Protein AF-A0A315TVF8-F1 (afdb_monomer_lite)

Sequence (113 aa):
MAGDDVTHGKPHPEAYFTAAASLGIRPRDCLAIEDTDTGAASAVVAGMTVLVIPHLAPVPDGPSRSTRETVTGPRRSSPPPARAAPLAAPDAAATASPIPAPTTPGPCPAPLP

Secondary structure (DSSP, 8-state):
--GGGSSS-TTSSHHHHHHHHHHT--GGG-EEEESSHHHHHHHHHTT-EEEE--SSSPPPP-TTEEE-S-S--PPPSSPPPP---------TT---PPPPPPPPPPPPPPPP-

Structure (mmCIF, N/CA/C/O backbone):
data_AF-A0A315TVF8-F1
#
_entry.id   AF-A0A315TVF8-F1
#
loop_
_atom_site.group_PDB
_atom_site.id
_atom_site.type_symbol
_atom_site.label_atom_id
_atom_site.label_alt_id
_atom_site.label_comp_id
_atom_site.label_asym_id
_atom_site.label_entity_id
_atom_site.label_seq_id
_atom_site.pdbx_PDB_ins_code
_atom_site.Cartn_x
_atom_site.Cartn_y
_atom_site.Cartn_z
_atom_site.occupancy
_atom_site.B_iso_or_equiv
_atom_site.auth_seq_id
_atom_site.auth_comp_id
_atom_site.auth_asym_id
_atom_site.auth_atom_id
_atom_site.pdbx_PDB_model_num
ATOM 1 N N . MET A 1 1 ? -0.731 9.229 1.796 1.00 65.81 1 MET A N 1
ATOM 2 C CA . MET A 1 1 ? 0.362 9.242 2.781 1.00 65.81 1 MET A CA 1
ATOM 3 C C . MET A 1 1 ? 1.653 9.102 2.007 1.00 65.81 1 MET A C 1
ATOM 5 O O . MET A 1 1 ? 1.776 8.150 1.241 1.00 65.81 1 MET A O 1
ATOM 9 N N . ALA A 1 2 ? 2.527 10.095 2.098 1.00 69.88 2 ALA A N 1
ATOM 10 C CA . ALA A 1 2 ? 3.871 10.062 1.539 1.00 69.88 2 ALA A CA 1
ATOM 11 C C . ALA A 1 2 ? 4.829 9.318 2.485 1.00 69.88 2 ALA A C 1
ATOM 13 O O . ALA A 1 2 ? 4.464 8.992 3.613 1.00 69.88 2 ALA A O 1
ATOM 14 N N . GLY A 1 3 ? 6.054 9.043 2.024 1.00 69.69 3 GLY A N 1
ATOM 15 C CA . GLY A 1 3 ? 7.079 8.383 2.843 1.00 69.69 3 GLY A CA 1
ATOM 16 C C . GLY A 1 3 ? 7.439 9.163 4.111 1.00 69.69 3 GLY A C 1
ATOM 17 O O . GLY A 1 3 ? 7.699 8.546 5.135 1.00 69.69 3 GLY A O 1
ATOM 18 N N . ASP A 1 4 ? 7.365 10.493 4.061 1.00 77.81 4 ASP A N 1
ATOM 19 C CA . ASP A 1 4 ? 7.678 11.370 5.197 1.00 77.81 4 ASP A CA 1
ATOM 20 C C . ASP A 1 4 ? 6.528 11.465 6.219 1.00 77.81 4 ASP A C 1
ATOM 22 O O . ASP A 1 4 ? 6.728 11.935 7.336 1.00 77.81 4 ASP A O 1
ATOM 26 N N . ASP A 1 5 ? 5.328 10.993 5.856 1.00 80.56 5 ASP A N 1
ATOM 27 C CA . ASP A 1 5 ? 4.152 10.972 6.739 1.00 80.56 5 ASP A CA 1
ATOM 28 C C . ASP A 1 5 ? 4.125 9.731 7.652 1.00 80.56 5 ASP A C 1
ATOM 30 O O . ASP A 1 5 ? 3.172 9.541 8.412 1.00 80.56 5 ASP A O 1
ATOM 34 N N . VAL A 1 6 ? 5.116 8.839 7.537 1.00 85.00 6 VAL A N 1
ATOM 35 C CA . VAL A 1 6 ? 5.161 7.557 8.249 1.00 85.00 6 VAL A CA 1
ATOM 36 C C . VAL A 1 6 ? 6.515 7.306 8.892 1.00 85.00 6 VAL A C 1
ATOM 38 O O . VAL A 1 6 ? 7.557 7.718 8.393 1.00 85.00 6 VAL A O 1
ATOM 41 N N . THR A 1 7 ? 6.499 6.580 10.004 1.00 90.31 7 THR A N 1
ATOM 42 C CA . THR A 1 7 ? 7.709 6.224 10.755 1.00 90.31 7 THR A CA 1
ATOM 43 C C . THR A 1 7 ? 8.505 5.136 10.035 1.00 90.31 7 THR A C 1
ATOM 45 O O . THR A 1 7 ? 9.735 5.152 10.040 1.00 90.31 7 THR A O 1
ATOM 48 N N . HIS A 1 8 ? 7.813 4.191 9.394 1.00 89.50 8 HIS A N 1
ATOM 49 C CA . HIS A 1 8 ? 8.426 3.068 8.693 1.00 89.50 8 HIS A CA 1
ATOM 50 C C . HIS A 1 8 ? 8.059 3.079 7.206 1.00 89.50 8 HIS A C 1
ATOM 52 O O . HIS A 1 8 ? 6.898 2.908 6.822 1.00 89.50 8 HIS A O 1
ATOM 58 N N . GLY A 1 9 ? 9.077 3.220 6.357 1.00 90.31 9 GLY A N 1
ATOM 59 C CA . GLY A 1 9 ? 8.933 3.120 4.907 1.00 90.31 9 GLY A CA 1
ATOM 60 C C . GLY A 1 9 ? 8.637 1.698 4.413 1.00 90.31 9 GLY A C 1
ATOM 61 O O . GLY A 1 9 ? 8.766 0.707 5.138 1.00 90.31 9 GLY A O 1
ATOM 62 N N . LYS A 1 10 ? 8.273 1.587 3.129 1.00 90.06 10 LYS A N 1
ATOM 63 C CA . LYS A 1 10 ? 8.118 0.301 2.423 1.00 90.06 10 LYS A CA 1
ATOM 64 C C . LYS A 1 10 ? 9.386 -0.560 2.617 1.00 90.06 10 LYS A C 1
ATOM 66 O O . LYS A 1 10 ? 10.486 -0.023 2.499 1.00 90.06 10 LYS A O 1
ATOM 71 N N . PR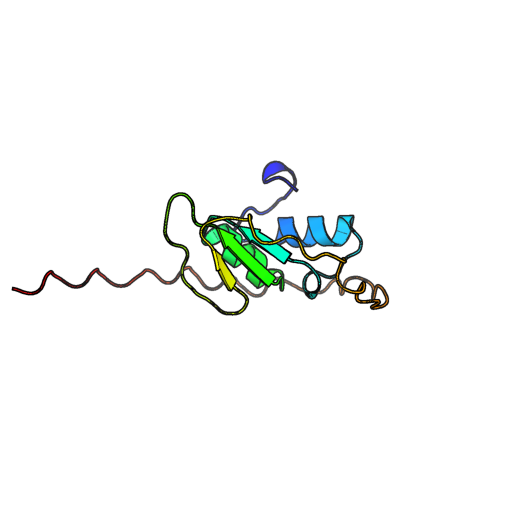O A 1 11 ? 9.271 -1.875 2.885 1.00 92.00 11 PRO A N 1
ATOM 72 C CA . PRO A 1 11 ? 8.080 -2.714 2.736 1.00 92.00 11 PRO A CA 1
ATOM 73 C C . PRO A 1 11 ? 7.132 -2.739 3.950 1.00 92.00 11 PRO A C 1
ATOM 75 O O . PRO A 1 11 ? 6.183 -3.518 3.953 1.00 92.00 11 PRO A O 1
ATOM 78 N N . HIS A 1 12 ? 7.338 -1.910 4.978 1.00 94.50 12 HIS A N 1
ATOM 79 C CA . HIS A 1 12 ? 6.410 -1.849 6.108 1.00 94.50 12 HIS A CA 1
ATOM 80 C C . HIS A 1 12 ? 5.021 -1.323 5.665 1.00 94.50 12 HIS A C 1
ATOM 82 O O . HIS A 1 12 ? 4.965 -0.416 4.830 1.00 94.50 12 HIS A O 1
ATOM 88 N N . PRO A 1 13 ? 3.892 -1.864 6.174 1.00 95.12 13 PRO A N 1
ATOM 89 C CA . PRO A 1 13 ? 2.531 -1.520 5.723 1.00 95.12 13 PRO A CA 1
ATOM 90 C C . PRO A 1 13 ? 1.965 -0.200 6.282 1.00 95.12 13 PRO A C 1
ATOM 92 O O . PRO A 1 13 ? 0.822 0.144 5.984 1.00 95.12 13 PRO A O 1
ATOM 95 N N . GLU A 1 14 ? 2.721 0.541 7.099 1.00 93.00 14 GLU A N 1
ATOM 96 C CA . GLU A 1 14 ? 2.221 1.712 7.849 1.00 93.00 14 GLU A CA 1
ATOM 97 C C . GLU A 1 14 ? 1.508 2.734 6.960 1.00 93.00 14 GLU A C 1
ATOM 99 O O . GLU A 1 14 ? 0.390 3.134 7.276 1.00 93.00 14 GLU A O 1
ATOM 104 N N . ALA A 1 15 ? 2.080 3.084 5.804 1.00 92.56 15 ALA A N 1
ATOM 105 C CA . ALA A 1 15 ? 1.471 4.047 4.883 1.00 92.56 15 ALA A CA 1
ATOM 106 C C . ALA A 1 15 ? 0.062 3.640 4.426 1.00 92.56 15 ALA A C 1
ATOM 108 O O . ALA A 1 15 ? -0.817 4.496 4.289 1.00 92.56 15 ALA A O 1
ATOM 109 N N . TYR A 1 16 ? -0.178 2.342 4.245 1.00 93.62 16 TYR A N 1
ATOM 110 C CA . TYR A 1 16 ? -1.474 1.808 3.838 1.00 93.62 16 TYR A CA 1
ATOM 111 C C . TYR A 1 16 ? -2.478 1.776 4.980 1.00 93.62 16 TYR A C 1
ATOM 113 O O . TYR A 1 16 ? -3.643 2.115 4.768 1.00 93.62 16 TYR A O 1
ATOM 121 N N . PHE A 1 17 ? -2.044 1.417 6.189 1.00 92.31 17 PHE A N 1
ATOM 122 C CA . PHE A 1 17 ? -2.909 1.473 7.366 1.00 92.31 17 PHE A CA 1
ATOM 123 C C . PHE A 1 17 ? -3.326 2.905 7.680 1.00 92.31 17 PHE A C 1
ATOM 125 O O . PHE A 1 17 ? -4.516 3.163 7.854 1.00 92.31 17 PHE A O 1
ATOM 132 N N . THR A 1 18 ? -2.382 3.846 7.659 1.00 90.62 18 THR A N 1
ATOM 133 C CA . THR A 1 18 ? -2.654 5.266 7.895 1.00 90.62 18 THR A CA 1
ATOM 134 C C . THR A 1 18 ? -3.593 5.829 6.826 1.00 90.62 18 THR A C 1
ATOM 136 O O . THR A 1 18 ? -4.564 6.512 7.155 1.00 90.62 18 THR A O 1
ATOM 139 N N . ALA A 1 19 ? -3.386 5.484 5.549 1.00 91.25 19 ALA A N 1
ATOM 140 C CA . ALA A 1 19 ? -4.292 5.878 4.470 1.00 91.25 19 ALA A CA 1
ATOM 141 C C . ALA A 1 19 ? -5.711 5.311 4.663 1.00 91.25 19 ALA A C 1
ATOM 143 O O . ALA A 1 19 ? -6.684 6.062 4.620 1.00 91.25 19 ALA A O 1
ATOM 144 N N . ALA A 1 20 ? -5.837 4.007 4.919 1.00 90.31 20 ALA A N 1
ATOM 145 C CA . ALA A 1 20 ? -7.125 3.341 5.109 1.00 90.31 20 ALA A CA 1
ATOM 146 C C . ALA A 1 20 ? -7.888 3.898 6.326 1.00 90.31 20 ALA A C 1
ATOM 148 O O . ALA A 1 20 ? -9.077 4.209 6.224 1.00 90.31 20 ALA A O 1
ATOM 149 N N . ALA A 1 21 ? -7.186 4.119 7.442 1.00 90.38 21 ALA A N 1
ATOM 150 C CA . ALA A 1 21 ? -7.738 4.729 8.648 1.00 90.38 21 ALA A CA 1
ATOM 151 C C . ALA A 1 21 ? -8.232 6.162 8.395 1.00 90.38 21 ALA A C 1
ATOM 153 O O . ALA A 1 21 ? -9.339 6.498 8.809 1.00 90.38 21 ALA A O 1
ATOM 154 N N . SER A 1 22 ? -7.470 6.978 7.654 1.00 89.19 22 SER A N 1
ATOM 155 C CA . SER A 1 22 ? -7.864 8.357 7.314 1.00 89.19 22 SER A CA 1
ATOM 156 C C . SER A 1 22 ? -9.145 8.443 6.477 1.00 89.19 22 SER A C 1
ATOM 158 O O . SER A 1 22 ? -9.863 9.438 6.545 1.00 89.19 22 SER A O 1
ATOM 160 N N . LEU A 1 23 ? -9.451 7.389 5.715 1.00 88.12 23 LEU A N 1
ATOM 161 C CA . LEU A 1 23 ? -10.653 7.283 4.889 1.00 88.12 23 LEU A CA 1
ATOM 162 C C . LEU A 1 23 ? -11.798 6.545 5.598 1.00 88.12 23 LEU A C 1
ATOM 164 O O . LEU A 1 23 ? -12.898 6.476 5.054 1.00 88.12 23 LEU A O 1
ATOM 168 N N . GLY A 1 24 ? -11.551 5.966 6.778 1.00 90.00 24 GLY A N 1
ATOM 169 C CA . GLY A 1 24 ? -12.509 5.090 7.447 1.00 90.00 24 GLY A CA 1
ATOM 170 C C . GLY A 1 24 ? -12.870 3.872 6.591 1.00 90.00 24 GLY A C 1
ATOM 171 O O . GLY A 1 24 ? -14.034 3.500 6.511 1.00 90.00 24 GLY A O 1
ATOM 172 N N . ILE A 1 25 ? -11.898 3.268 5.904 1.00 90.62 25 ILE A N 1
ATOM 173 C CA . ILE A 1 25 ? -12.097 2.070 5.075 1.00 90.62 25 ILE A CA 1
ATOM 174 C C . ILE A 1 25 ? -11.209 0.953 5.623 1.00 90.62 25 ILE A C 1
ATOM 176 O O . ILE A 1 25 ? -10.083 1.188 6.053 1.00 90.62 25 ILE A O 1
ATOM 180 N N . ARG A 1 26 ? -11.699 -0.291 5.621 1.00 89.69 26 ARG A N 1
ATOM 181 C CA . ARG A 1 26 ? -10.873 -1.440 6.021 1.00 89.69 26 ARG A CA 1
ATOM 182 C C . ARG A 1 26 ? -9.863 -1.743 4.910 1.00 89.69 26 ARG A C 1
ATOM 184 O O . ARG A 1 26 ? -10.281 -1.801 3.757 1.00 89.69 26 ARG A O 1
ATOM 191 N N . PRO A 1 27 ? -8.596 -2.071 5.218 1.00 90.94 27 PRO A N 1
ATOM 192 C CA . PRO A 1 27 ? -7.593 -2.367 4.192 1.00 90.94 27 PRO A CA 1
ATOM 193 C C . PRO A 1 27 ? -8.023 -3.422 3.158 1.00 90.94 27 PRO A C 1
ATOM 195 O O . PRO A 1 27 ? -7.809 -3.246 1.965 1.00 90.94 27 PRO A O 1
ATOM 198 N N . ARG A 1 28 ? -8.742 -4.467 3.584 1.00 92.62 28 ARG A N 1
ATOM 199 C CA . ARG A 1 28 ? -9.284 -5.508 2.688 1.00 92.62 28 ARG A CA 1
ATOM 200 C C . ARG A 1 28 ? -10.291 -5.025 1.640 1.00 92.62 28 ARG A C 1
ATOM 202 O O . ARG A 1 28 ? -10.578 -5.751 0.694 1.00 92.62 28 ARG A O 1
ATOM 209 N N . ASP A 1 29 ? -10.870 -3.845 1.842 1.00 91.31 29 ASP A N 1
ATOM 210 C CA . ASP A 1 29 ? -11.797 -3.210 0.905 1.00 91.31 29 ASP A CA 1
ATOM 211 C C . ASP A 1 29 ? -11.089 -2.146 0.039 1.00 91.31 29 ASP A C 1
ATOM 213 O O . ASP A 1 29 ? -11.734 -1.499 -0.786 1.00 91.31 29 ASP A O 1
ATOM 217 N N . CYS A 1 30 ? -9.770 -1.980 0.196 1.00 93.00 30 CYS A N 1
ATOM 218 C CA . CYS A 1 30 ? -8.939 -1.072 -0.586 1.00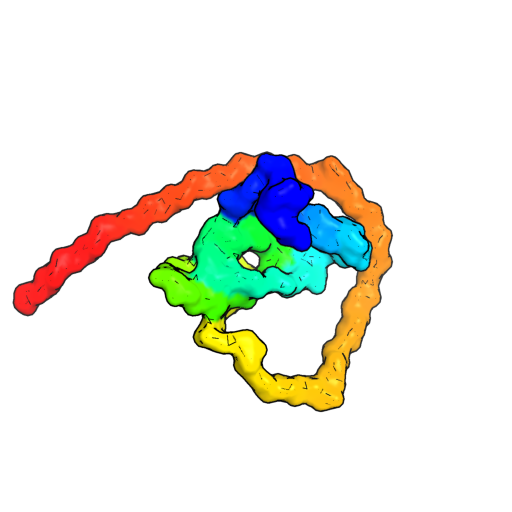 93.00 30 CYS A CA 1
ATOM 219 C C . CYS A 1 30 ? -8.249 -1.789 -1.760 1.00 93.00 30 CYS A C 1
ATOM 221 O O . CYS A 1 30 ? -7.869 -2.962 -1.680 1.00 93.00 30 CYS A O 1
ATOM 223 N N . LEU A 1 31 ? -8.028 -1.029 -2.836 1.00 94.00 31 LEU A N 1
ATOM 224 C CA . LEU A 1 31 ? -7.150 -1.386 -3.949 1.00 94.00 31 LEU A CA 1
ATOM 225 C C . LEU A 1 31 ? -5.912 -0.482 -3.907 1.00 94.00 31 LEU A C 1
ATOM 227 O O . LEU A 1 31 ? -6.040 0.732 -4.061 1.00 94.00 31 LEU A O 1
ATOM 231 N N . ALA A 1 32 ? -4.733 -1.069 -3.721 1.00 94.88 32 ALA A N 1
ATOM 232 C CA . ALA A 1 32 ? -3.453 -0.383 -3.859 1.00 94.88 32 ALA A CA 1
ATOM 233 C C . ALA A 1 32 ? -2.982 -0.435 -5.319 1.00 94.88 32 ALA A C 1
ATOM 235 O O . ALA A 1 32 ? -3.145 -1.461 -5.979 1.00 94.88 32 ALA A O 1
ATOM 236 N N . ILE A 1 33 ? -2.389 0.652 -5.816 1.00 94.94 33 ILE A N 1
ATOM 237 C CA . ILE A 1 33 ? -1.728 0.698 -7.126 1.00 94.94 33 ILE A CA 1
ATOM 238 C C . ILE A 1 33 ? -0.239 0.916 -6.877 1.00 94.94 33 ILE A C 1
ATOM 240 O O . ILE A 1 33 ? 0.117 1.908 -6.248 1.00 94.94 33 ILE A O 1
ATOM 244 N N . GLU A 1 34 ? 0.610 0.003 -7.344 1.00 95.31 34 GLU A N 1
ATOM 245 C CA . GLU A 1 34 ? 2.045 -0.000 -7.037 1.00 95.31 34 GLU A CA 1
ATOM 246 C C . GLU A 1 34 ? 2.911 -0.324 -8.247 1.00 95.31 34 GLU A C 1
ATOM 248 O O . GLU A 1 34 ? 2.513 -1.086 -9.116 1.00 95.31 34 GLU A O 1
ATOM 253 N N . ASP A 1 35 ? 4.117 0.226 -8.286 1.00 94.69 35 ASP A N 1
ATOM 254 C CA . ASP A 1 35 ? 5.066 0.094 -9.397 1.00 94.69 35 ASP A CA 1
ATOM 255 C C . ASP A 1 35 ? 6.351 -0.662 -9.028 1.00 94.69 35 ASP A C 1
ATOM 257 O O . ASP A 1 35 ? 7.146 -1.015 -9.903 1.00 94.69 35 ASP A O 1
ATOM 261 N N . THR A 1 36 ? 6.544 -0.939 -7.736 1.00 94.38 36 THR A N 1
ATOM 262 C CA . THR A 1 36 ? 7.737 -1.585 -7.175 1.00 94.38 36 THR A CA 1
ATOM 263 C C . THR A 1 36 ? 7.372 -2.789 -6.312 1.00 94.38 36 THR A C 1
ATOM 265 O O . THR A 1 36 ? 6.293 -2.848 -5.719 1.00 94.38 36 THR A O 1
ATOM 268 N N . ASP A 1 37 ? 8.288 -3.755 -6.186 1.00 94.19 37 ASP A N 1
ATOM 269 C CA . ASP A 1 37 ? 8.044 -4.947 -5.365 1.00 94.19 37 ASP A CA 1
ATOM 270 C C . ASP A 1 37 ? 7.956 -4.619 -3.870 1.00 94.19 37 ASP A C 1
ATOM 272 O O . ASP A 1 37 ? 7.078 -5.126 -3.176 1.00 94.19 37 ASP A O 1
ATOM 276 N N . THR A 1 38 ? 8.789 -3.702 -3.368 1.00 94.62 38 THR A N 1
ATOM 277 C CA . THR A 1 38 ? 8.739 -3.272 -1.960 1.00 94.62 38 THR A CA 1
ATOM 278 C C . THR A 1 38 ? 7.403 -2.615 -1.618 1.00 94.62 38 THR A C 1
ATOM 280 O O . THR A 1 38 ? 6.854 -2.840 -0.537 1.00 94.62 38 THR A O 1
ATOM 283 N N . GLY A 1 39 ? 6.840 -1.840 -2.545 1.00 94.69 39 GLY A N 1
ATOM 284 C CA . GLY A 1 39 ? 5.526 -1.240 -2.386 1.00 94.69 39 GLY A CA 1
ATOM 285 C C . GLY A 1 39 ? 4.374 -2.228 -2.522 1.00 94.69 39 GLY A C 1
ATOM 286 O O . GLY A 1 39 ? 3.467 -2.210 -1.684 1.00 94.69 39 GLY A O 1
ATOM 287 N N . ALA A 1 40 ? 4.439 -3.140 -3.495 1.00 95.25 40 ALA A N 1
ATOM 288 C CA . ALA A 1 40 ? 3.463 -4.215 -3.646 1.00 95.25 40 ALA A CA 1
ATOM 289 C C . ALA A 1 40 ? 3.465 -5.161 -2.433 1.00 95.25 40 ALA A C 1
ATOM 291 O O . ALA A 1 40 ? 2.408 -5.578 -1.965 1.00 95.25 40 ALA A O 1
ATOM 292 N N . ALA A 1 41 ? 4.637 -5.482 -1.879 1.00 94.62 41 ALA A N 1
ATOM 293 C CA . ALA A 1 41 ? 4.778 -6.278 -0.662 1.00 94.62 41 ALA A CA 1
ATOM 294 C C . ALA A 1 41 ? 4.153 -5.573 0.543 1.00 94.62 41 ALA A C 1
ATOM 296 O O . ALA A 1 41 ? 3.361 -6.183 1.258 1.00 94.62 41 ALA A O 1
ATOM 297 N N . SER A 1 42 ? 4.434 -4.281 0.714 1.00 95.50 42 SER A N 1
ATOM 298 C CA . SER A 1 42 ? 3.832 -3.457 1.766 1.00 95.50 42 SER A CA 1
ATOM 299 C C . SER A 1 42 ? 2.296 -3.466 1.705 1.00 95.50 42 SER A C 1
ATOM 301 O O . SER A 1 42 ? 1.643 -3.695 2.724 1.00 95.50 42 SER A O 1
ATOM 303 N N . ALA A 1 43 ? 1.705 -3.334 0.511 1.00 95.00 43 ALA A N 1
ATOM 304 C CA . ALA A 1 43 ? 0.251 -3.387 0.328 1.00 95.00 43 ALA A CA 1
ATOM 305 C C . ALA A 1 43 ? -0.353 -4.771 0.624 1.00 95.00 43 ALA A C 1
ATOM 307 O O . ALA A 1 43 ? -1.416 -4.867 1.241 1.00 95.00 43 ALA A O 1
ATOM 308 N N . VAL A 1 44 ? 0.323 -5.848 0.202 1.00 95.25 44 VAL A N 1
ATOM 309 C CA . VAL A 1 44 ? -0.111 -7.225 0.489 1.00 95.25 44 VAL A CA 1
ATOM 310 C C . VAL A 1 44 ? -0.089 -7.493 1.993 1.00 95.25 44 VAL A C 1
ATO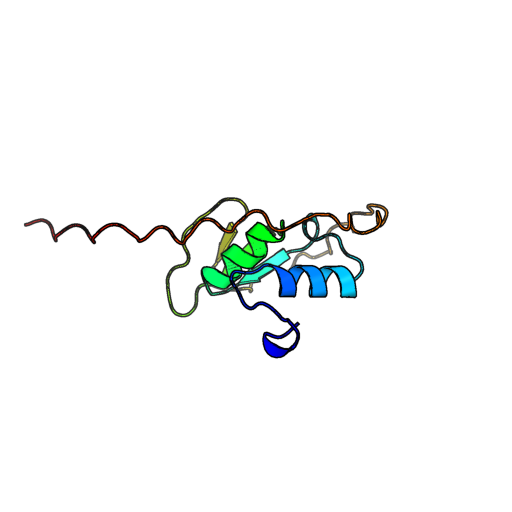M 312 O O . VAL A 1 44 ? -1.055 -8.035 2.524 1.00 95.25 44 VAL A O 1
ATOM 315 N N . VAL A 1 45 ? 0.969 -7.073 2.695 1.00 94.56 45 VAL A N 1
ATOM 316 C CA . VAL A 1 45 ? 1.064 -7.205 4.160 1.00 94.56 45 VAL A CA 1
ATOM 317 C C . VAL A 1 45 ? -0.025 -6.385 4.858 1.00 94.56 45 VAL A C 1
ATOM 319 O O . VAL A 1 45 ? -0.578 -6.832 5.860 1.00 94.56 45 VAL A O 1
ATOM 322 N N . ALA A 1 46 ? -0.410 -5.234 4.298 1.00 93.31 46 ALA A N 1
ATOM 323 C CA . ALA A 1 46 ? -1.552 -4.457 4.777 1.00 93.31 46 ALA A CA 1
ATOM 324 C C . ALA A 1 46 ? -2.916 -5.145 4.542 1.00 93.31 46 ALA A C 1
ATOM 326 O O . ALA A 1 46 ? -3.944 -4.642 4.994 1.00 93.31 46 ALA A O 1
ATOM 327 N N . GLY A 1 47 ? -2.957 -6.282 3.840 1.00 94.25 47 GLY A N 1
ATOM 328 C CA . GLY A 1 47 ? -4.179 -7.026 3.534 1.00 94.25 47 GLY A CA 1
ATOM 329 C C . GLY A 1 47 ? -5.001 -6.427 2.392 1.00 94.25 47 GLY A C 1
ATOM 330 O O . GLY A 1 47 ? -6.200 -6.693 2.311 1.00 94.25 47 GLY A O 1
ATOM 331 N N . MET A 1 48 ? -4.389 -5.606 1.533 1.00 95.50 48 MET A N 1
ATOM 332 C CA . MET A 1 48 ? -5.056 -4.972 0.393 1.00 95.50 48 MET A CA 1
ATOM 333 C C . MET A 1 48 ? -4.993 -5.842 -0.868 1.00 95.50 48 MET A C 1
ATOM 335 O O . MET A 1 48 ? -4.111 -6.687 -1.027 1.00 95.50 48 MET A O 1
ATOM 339 N N . THR A 1 49 ? -5.911 -5.593 -1.806 1.00 95.38 49 THR A N 1
ATOM 340 C CA . THR A 1 49 ? -5.727 -6.049 -3.195 1.00 95.38 49 THR A CA 1
ATOM 341 C C . THR A 1 49 ? -4.743 -5.113 -3.889 1.00 95.38 49 THR A C 1
ATOM 343 O O . THR A 1 49 ? -4.815 -3.903 -3.676 1.00 95.38 49 THR A O 1
ATOM 346 N N . VAL A 1 50 ? -3.847 -5.639 -4.728 1.00 95.62 50 VAL A N 1
ATOM 347 C CA . VAL A 1 50 ? -2.792 -4.845 -5.375 1.00 95.62 50 VAL A CA 1
ATOM 348 C C . VAL A 1 50 ? -2.889 -4.932 -6.895 1.00 95.62 50 VAL A C 1
ATOM 350 O O . VAL A 1 50 ? -2.877 -6.016 -7.482 1.00 95.62 50 VAL A O 1
ATOM 353 N N . LEU A 1 51 ? -2.958 -3.774 -7.542 1.00 95.19 51 LEU A N 1
ATOM 354 C CA . LEU A 1 51 ? -2.743 -3.608 -8.972 1.00 95.19 51 LEU A CA 1
ATOM 355 C C . LEU A 1 51 ? -1.309 -3.125 -9.193 1.00 95.19 51 LEU A C 1
ATOM 357 O O . LEU A 1 51 ? -0.953 -2.022 -8.793 1.00 95.19 51 LEU A O 1
ATOM 361 N N . VAL A 1 52 ? -0.494 -3.947 -9.836 1.00 95.69 52 VAL A N 1
ATOM 362 C CA . VAL A 1 52 ? 0.907 -3.651 -10.103 1.00 95.69 52 VAL A CA 1
ATOM 363 C C . VAL A 1 52 ? 1.062 -3.072 -11.507 1.00 95.69 52 VAL A C 1
ATOM 365 O O . VAL A 1 52 ? 0.618 -3.696 -12.469 1.00 95.69 52 VAL A O 1
ATOM 368 N N . ILE A 1 53 ? 1.702 -1.908 -11.624 1.00 94.62 53 ILE A N 1
ATOM 369 C CA . ILE A 1 53 ? 2.067 -1.228 -12.873 1.00 94.62 53 ILE A CA 1
ATOM 370 C C . ILE A 1 53 ? 3.593 -1.044 -12.902 1.00 94.62 53 ILE A C 1
ATOM 372 O O . ILE A 1 53 ? 4.079 -0.006 -12.456 1.00 94.62 53 ILE A O 1
ATOM 376 N N . PRO A 1 54 ? 4.371 -2.044 -13.357 1.00 90.50 54 PRO A N 1
ATOM 377 C CA . PRO A 1 54 ? 5.829 -2.010 -13.252 1.00 90.50 54 PRO A CA 1
ATOM 378 C C . PRO A 1 54 ? 6.436 -0.806 -13.983 1.00 90.50 54 PRO A C 1
ATOM 380 O O . PRO A 1 54 ? 6.060 -0.527 -15.121 1.00 90.50 54 PRO A O 1
ATOM 383 N N . HIS A 1 55 ? 7.397 -0.121 -13.353 1.00 87.75 55 HIS A N 1
ATOM 384 C CA . HIS A 1 55 ? 8.097 1.012 -13.974 1.00 87.75 55 HIS A CA 1
ATOM 385 C C . HIS A 1 55 ? 9.562 0.702 -14.313 1.00 87.75 55 HIS A C 1
ATOM 387 O O . HIS A 1 55 ? 9.929 0.661 -15.484 1.00 87.75 55 HIS A O 1
ATOM 393 N N . LEU A 1 56 ? 10.405 0.479 -13.297 1.00 84.19 56 LEU A N 1
ATOM 394 C CA . LEU A 1 56 ? 11.859 0.323 -13.481 1.00 84.19 56 LEU A CA 1
ATOM 395 C C . LEU A 1 56 ? 12.332 -1.130 -13.482 1.00 84.19 56 LEU A C 1
ATOM 397 O O . LEU A 1 56 ? 13.331 -1.453 -14.119 1.00 84.19 56 LEU A O 1
ATOM 401 N N . ALA A 1 57 ? 11.643 -1.998 -12.749 1.00 87.44 57 ALA A N 1
ATOM 402 C CA . ALA A 1 57 ? 12.013 -3.395 -12.600 1.00 87.44 57 ALA A CA 1
ATOM 403 C C . ALA A 1 57 ? 10.760 -4.278 -12.598 1.00 87.44 57 ALA A C 1
ATOM 405 O O . ALA A 1 57 ? 9.696 -3.823 -12.164 1.00 87.44 57 ALA A O 1
ATOM 406 N N . PRO A 1 58 ? 10.873 -5.542 -13.044 1.00 87.56 58 PRO A N 1
ATOM 407 C CA . PRO A 1 58 ? 9.802 -6.509 -12.880 1.00 87.56 58 PRO A CA 1
ATOM 408 C C . PRO A 1 58 ? 9.453 -6.672 -11.402 1.00 87.56 58 PRO A C 1
ATOM 410 O O . PRO A 1 58 ? 10.331 -6.827 -10.552 1.00 87.56 58 PRO A O 1
ATOM 413 N N . VAL A 1 59 ? 8.160 -6.673 -11.111 1.00 91.06 59 VAL A N 1
ATOM 414 C CA . VAL A 1 59 ? 7.636 -7.041 -9.799 1.00 91.06 59 VAL A CA 1
ATOM 415 C C . VAL A 1 59 ? 7.217 -8.508 -9.870 1.00 91.06 59 VAL A C 1
ATOM 417 O O . VAL A 1 59 ? 6.439 -8.850 -10.762 1.00 91.06 59 VAL A O 1
ATOM 420 N N . PRO A 1 60 ? 7.708 -9.382 -8.974 1.00 90.06 60 PRO A N 1
ATOM 421 C CA . PRO A 1 60 ? 7.300 -10.778 -8.952 1.00 90.06 60 PRO A CA 1
ATOM 422 C C . PRO A 1 60 ? 5.792 -10.935 -8.744 1.00 90.06 60 PRO A C 1
ATOM 424 O O . PRO A 1 60 ? 5.178 -10.233 -7.924 1.00 90.06 60 PRO A O 1
ATOM 427 N N . ASP A 1 61 ? 5.212 -11.901 -9.454 1.00 89.88 61 ASP A N 1
ATOM 428 C CA . ASP A 1 61 ? 3.832 -12.318 -9.237 1.00 89.88 61 ASP A CA 1
ATOM 429 C C . ASP A 1 61 ? 3.639 -12.841 -7.809 1.00 89.88 61 ASP A C 1
ATOM 431 O O . ASP A 1 61 ? 4.557 -13.349 -7.161 1.00 89.88 61 ASP A O 1
ATOM 435 N N . GLY A 1 62 ? 2.416 -12.725 -7.303 1.00 86.75 62 GLY A N 1
ATOM 436 C CA . GLY A 1 62 ? 2.102 -13.175 -5.958 1.00 86.75 62 GLY A CA 1
ATOM 437 C C . GLY A 1 62 ? 0.607 -13.179 -5.665 1.00 86.75 62 GLY A C 1
ATOM 438 O O . GLY A 1 62 ? -0.192 -12.638 -6.436 1.00 86.75 62 GLY A O 1
ATOM 439 N N . PRO A 1 63 ? 0.207 -13.781 -4.536 1.00 80.06 63 PRO A N 1
ATOM 440 C CA . PRO A 1 63 ? -1.181 -13.761 -4.103 1.00 80.06 63 PRO A CA 1
ATOM 441 C C . PRO A 1 63 ? -1.662 -12.315 -3.909 1.00 80.06 63 PRO A C 1
ATOM 443 O O . PRO A 1 63 ? -0.918 -11.458 -3.433 1.00 80.06 63 PRO A O 1
ATOM 446 N N . SER A 1 64 ? -2.913 -12.046 -4.294 1.00 87.44 64 SER A N 1
ATOM 447 C CA . SER A 1 64 ? -3.557 -10.720 -4.221 1.00 87.44 64 SER A CA 1
ATOM 448 C C . SER A 1 64 ? -2.925 -9.617 -5.085 1.00 87.44 64 SER A C 1
ATOM 450 O O . SER A 1 64 ? -3.320 -8.456 -4.960 1.00 87.44 64 SER A O 1
ATOM 452 N N . ARG A 1 65 ? -1.993 -9.961 -5.985 1.00 91.81 65 ARG A N 1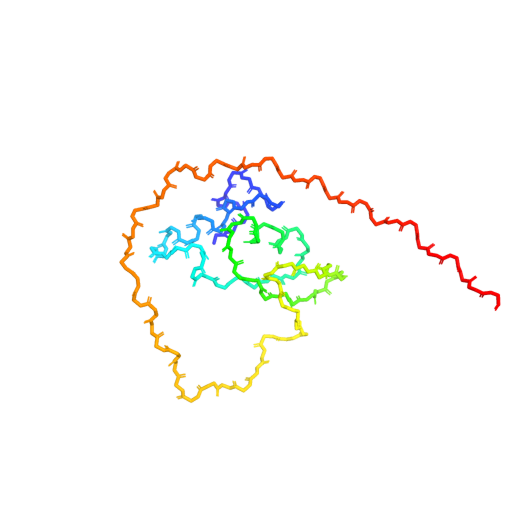
ATOM 453 C CA . ARG A 1 65 ? -1.411 -9.048 -6.977 1.00 91.81 65 ARG A CA 1
ATOM 454 C C . ARG A 1 65 ? -2.003 -9.323 -8.359 1.00 91.81 65 ARG A C 1
ATOM 456 O O . ARG A 1 65 ? -2.198 -10.470 -8.748 1.00 91.81 65 ARG A O 1
ATOM 463 N N . SER A 1 66 ? -2.277 -8.264 -9.111 1.00 92.50 66 SER A N 1
ATOM 464 C CA . SER A 1 66 ? -2.615 -8.330 -10.534 1.00 92.50 66 SER A CA 1
ATOM 465 C C . SER A 1 66 ? -1.747 -7.338 -11.291 1.00 92.50 66 SER A C 1
ATOM 467 O O . SER A 1 66 ? -1.705 -6.175 -10.911 1.00 92.50 66 SER A O 1
ATOM 469 N N . THR A 1 67 ? -1.051 -7.775 -12.335 1.00 92.12 67 THR A N 1
ATOM 470 C CA . THR A 1 67 ? -0.097 -6.924 -13.062 1.00 92.12 67 THR A CA 1
ATOM 471 C C . THR A 1 67 ? -0.729 -6.372 -14.340 1.00 92.12 67 THR A C 1
ATOM 473 O O . THR A 1 67 ? -1.436 -7.087 -15.054 1.00 92.12 67 THR A O 1
ATOM 476 N N . ARG A 1 68 ? -0.498 -5.089 -14.636 1.00 90.62 68 ARG A N 1
ATOM 477 C CA . ARG A 1 68 ? -0.887 -4.419 -15.885 1.00 90.62 68 ARG A CA 1
ATOM 478 C C . ARG A 1 68 ? 0.204 -3.466 -16.354 1.00 90.62 68 ARG A C 1
ATOM 480 O O . ARG A 1 68 ? 0.983 -2.964 -15.564 1.00 90.62 68 ARG A O 1
ATOM 487 N N . GLU A 1 69 ? 0.204 -3.166 -17.646 1.00 87.00 69 GLU A N 1
ATOM 488 C CA . GLU A 1 69 ? 1.111 -2.172 -18.235 1.00 87.00 69 GLU A CA 1
ATOM 489 C C . GLU A 1 69 ? 0.615 -0.728 -18.028 1.00 87.00 69 GLU A C 1
ATOM 491 O O . GLU A 1 69 ? 1.398 0.213 -17.979 1.00 87.00 69 GLU A O 1
ATOM 496 N N . THR A 1 70 ? -0.699 -0.531 -17.875 1.00 85.44 70 THR A N 1
ATOM 497 C CA . THR A 1 70 ? -1.312 0.792 -17.689 1.00 85.44 70 THR A CA 1
ATOM 498 C C . THR A 1 70 ? -2.534 0.741 -16.772 1.00 85.44 70 THR A C 1
ATOM 500 O O . THR A 1 70 ? -3.229 -0.274 -16.675 1.00 85.44 70 THR A O 1
ATOM 503 N N . VAL A 1 71 ? -2.825 1.875 -16.125 1.00 85.25 71 VAL A N 1
ATOM 504 C CA . VAL A 1 71 ? -4.038 2.100 -15.316 1.00 85.25 71 VAL A CA 1
ATOM 505 C C . VAL A 1 71 ? -5.267 2.365 -16.203 1.00 85.25 71 VAL A C 1
ATOM 507 O O . VAL A 1 71 ? -6.406 2.323 -15.737 1.00 85.25 71 VAL A O 1
ATOM 510 N N . THR A 1 72 ? -5.071 2.609 -17.502 1.00 82.94 72 THR A N 1
ATOM 511 C CA . THR A 1 72 ? -6.177 2.884 -18.428 1.00 82.94 72 THR A CA 1
ATOM 512 C C . THR A 1 72 ? -6.891 1.597 -18.850 1.00 82.94 72 THR A C 1
ATOM 514 O O . THR A 1 72 ? -6.291 0.538 -19.019 1.00 82.94 72 THR A O 1
ATOM 517 N N . GLY A 1 73 ? -8.207 1.685 -19.033 1.00 76.75 73 GLY A N 1
ATOM 518 C CA . GLY A 1 73 ? -9.053 0.600 -19.517 1.00 76.75 73 GLY A CA 1
ATOM 519 C C . GLY A 1 73 ? -10.460 1.102 -19.847 1.00 76.75 73 GLY A C 1
ATOM 520 O O . GLY A 1 73 ? -10.759 2.277 -19.613 1.00 76.75 73 GLY A O 1
ATOM 521 N N . PRO A 1 74 ? -11.343 0.242 -20.383 1.00 77.00 74 PRO A N 1
ATOM 522 C CA . PRO A 1 74 ? -12.719 0.631 -20.657 1.00 77.00 74 PRO A CA 1
ATOM 523 C C . PRO A 1 74 ? -13.402 1.097 -19.365 1.00 77.00 74 PRO A C 1
ATOM 525 O O . PRO A 1 74 ? -13.435 0.380 -18.361 1.00 77.00 74 PRO A O 1
ATOM 528 N N . ARG A 1 75 ? -13.949 2.318 -19.387 1.00 75.50 75 ARG A N 1
ATOM 529 C CA . ARG A 1 75 ? -14.737 2.862 -18.278 1.00 75.50 75 ARG A CA 1
ATOM 530 C C . ARG A 1 75 ? -15.997 2.012 -18.118 1.00 75.50 75 ARG A C 1
ATOM 532 O O . ARG A 1 75 ? -16.743 1.823 -19.075 1.00 75.50 75 ARG A O 1
ATOM 539 N N . ARG A 1 76 ? -16.263 1.522 -16.906 1.00 71.00 76 ARG A N 1
ATOM 540 C CA . ARG A 1 76 ? -17.573 0.933 -16.594 1.00 71.00 76 ARG A CA 1
ATOM 541 C C . ARG A 1 76 ? -18.630 2.039 -16.649 1.00 71.00 76 ARG A C 1
ATOM 543 O O . ARG A 1 76 ? -18.407 3.120 -16.111 1.00 71.00 76 ARG A O 1
ATOM 550 N N . SER A 1 77 ? -19.761 1.772 -17.296 1.00 70.25 77 SER A N 1
ATOM 551 C CA . SER A 1 77 ? -20.876 2.722 -17.441 1.00 70.25 77 SER A CA 1
ATOM 552 C C . SER A 1 77 ? -21.558 3.071 -16.112 1.00 70.25 77 SER A C 1
ATOM 554 O O . SER A 1 77 ? -22.206 4.108 -16.018 1.00 70.25 77 SER A O 1
ATOM 556 N N . SER A 1 78 ? -21.369 2.253 -15.072 1.00 65.44 78 SER A N 1
ATOM 557 C CA . SER A 1 78 ? -21.826 2.507 -13.705 1.00 65.44 78 SER A CA 1
ATOM 558 C C . SER A 1 78 ? -20.756 2.103 -12.680 1.00 65.44 78 SER A C 1
ATOM 560 O O . SER A 1 78 ? -20.034 1.121 -12.909 1.00 65.44 78 SER A O 1
ATOM 562 N N . PRO A 1 79 ? -20.640 2.813 -11.540 1.00 63.31 79 PRO A N 1
ATOM 563 C CA . PRO A 1 79 ? -19.814 2.344 -10.434 1.00 63.31 79 PRO A CA 1
ATOM 564 C C . PRO A 1 79 ? -20.368 1.009 -9.898 1.00 63.31 79 PRO A C 1
ATOM 566 O O . PRO A 1 79 ? -21.583 0.790 -9.944 1.00 63.31 79 PRO A O 1
ATOM 569 N N . PRO A 1 80 ? -19.513 0.090 -9.412 1.00 62.69 80 PRO A N 1
ATOM 570 C CA . PRO A 1 80 ? -19.995 -1.086 -8.694 1.00 62.69 80 PRO A CA 1
ATOM 571 C C . PRO A 1 80 ? -20.771 -0.649 -7.439 1.00 62.69 80 PRO A C 1
ATOM 573 O O . PRO A 1 80 ? -20.486 0.423 -6.896 1.00 62.69 80 PRO A O 1
ATOM 576 N N . PRO A 1 81 ? -21.740 -1.449 -6.957 1.00 60.69 81 PRO A N 1
ATOM 577 C CA . PRO A 1 81 ? -22.436 -1.130 -5.717 1.00 60.69 81 PRO A CA 1
ATOM 578 C C . PRO A 1 81 ? -21.416 -0.987 -4.583 1.00 60.69 81 PRO A C 1
ATOM 580 O O . PRO A 1 81 ? -20.516 -1.820 -4.441 1.00 60.69 81 PRO A O 1
ATOM 583 N N . ALA A 1 82 ? -21.553 0.070 -3.779 1.00 58.84 82 ALA A N 1
ATOM 584 C CA . ALA A 1 82 ? -20.742 0.232 -2.582 1.00 58.84 82 ALA A CA 1
ATOM 585 C C . ALA A 1 82 ? -20.945 -1.006 -1.698 1.00 58.84 82 ALA A C 1
ATOM 587 O O . ALA A 1 82 ? -22.078 -1.340 -1.342 1.00 58.84 82 ALA A O 1
ATOM 588 N N . ARG A 1 83 ? -19.866 -1.718 -1.353 1.00 59.03 83 ARG A N 1
ATOM 589 C CA . ARG A 1 83 ? -19.954 -2.785 -0.352 1.00 59.03 83 ARG A CA 1
ATOM 590 C C . ARG A 1 83 ? -20.212 -2.112 0.993 1.00 59.03 83 ARG A C 1
ATOM 592 O O . ARG A 1 83 ? -19.285 -1.640 1.639 1.00 59.03 83 ARG A O 1
ATOM 599 N N . ALA A 1 84 ? -21.477 -2.048 1.398 1.00 48.62 84 ALA A N 1
ATOM 600 C CA . ALA A 1 84 ? -21.854 -1.628 2.737 1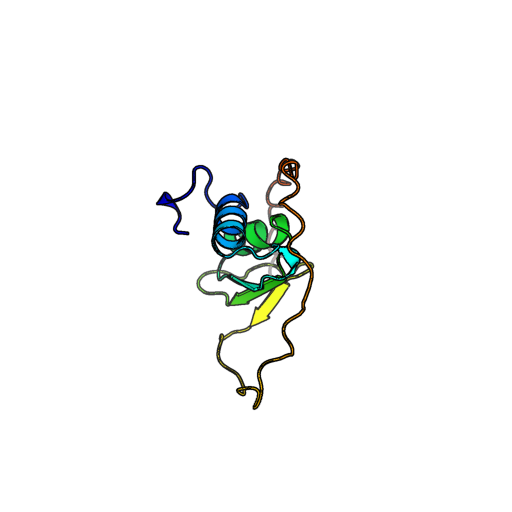.00 48.62 84 ALA A CA 1
ATOM 601 C C . ALA A 1 84 ? -21.440 -2.733 3.715 1.00 48.62 84 ALA A C 1
ATOM 603 O O . ALA A 1 84 ? -22.135 -3.732 3.883 1.00 48.62 84 ALA A O 1
ATOM 604 N N . ALA A 1 85 ? -20.277 -2.578 4.336 1.00 52.91 85 ALA A N 1
ATOM 605 C CA . ALA A 1 85 ? -19.973 -3.268 5.574 1.00 52.91 85 ALA A CA 1
ATOM 606 C C . ALA A 1 85 ? -19.921 -2.213 6.683 1.00 52.91 85 ALA A C 1
ATOM 608 O O . ALA A 1 85 ? -19.315 -1.162 6.465 1.00 52.91 85 ALA A O 1
ATOM 609 N N . PRO A 1 86 ? -20.539 -2.454 7.852 1.00 48.72 86 PRO A N 1
ATOM 610 C CA . PRO A 1 86 ? -20.385 -1.550 8.978 1.00 48.72 86 PRO A CA 1
ATOM 611 C C . PRO A 1 86 ? -18.895 -1.399 9.294 1.00 48.72 86 PRO A C 1
ATOM 613 O O . PRO A 1 86 ? -18.127 -2.370 9.228 1.00 48.72 86 PRO A O 1
ATOM 616 N N . LEU A 1 87 ? -18.504 -0.165 9.605 1.00 50.47 87 LEU A N 1
ATOM 617 C CA . LEU A 1 87 ? -17.171 0.180 10.065 1.00 50.47 87 LEU A CA 1
ATOM 618 C C . LEU A 1 87 ? -16.966 -0.471 11.438 1.00 50.47 87 LEU A C 1
ATOM 620 O O . LEU A 1 87 ? -17.234 0.136 12.469 1.00 50.47 87 LEU A O 1
ATOM 624 N N . ALA A 1 88 ? -16.571 -1.743 11.470 1.00 48.31 88 ALA A N 1
ATOM 625 C CA . ALA A 1 88 ? -16.016 -2.307 12.689 1.00 48.31 88 ALA A CA 1
ATOM 626 C C . ALA A 1 88 ? -14.775 -1.475 13.028 1.00 48.31 88 ALA A C 1
ATOM 628 O O . ALA A 1 88 ? -13.971 -1.196 12.130 1.00 48.31 88 ALA A O 1
ATOM 629 N N . ALA A 1 89 ? -14.669 -1.041 14.287 1.00 43.31 89 ALA A N 1
ATOM 630 C CA . ALA A 1 89 ? -13.501 -0.334 14.794 1.00 43.31 89 ALA A CA 1
ATOM 631 C C . ALA A 1 89 ? -12.224 -1.063 14.341 1.00 43.31 89 ALA A C 1
ATOM 633 O O . ALA A 1 89 ? -12.245 -2.297 14.258 1.00 43.31 89 ALA A O 1
ATOM 634 N N . PRO A 1 90 ? -11.141 -0.340 14.002 1.00 44.06 90 PRO A N 1
ATOM 635 C CA . PRO A 1 90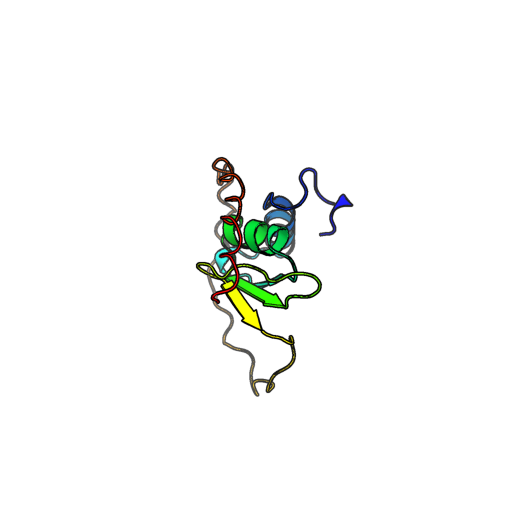 ? -9.898 -0.994 13.634 1.00 44.06 90 PRO A CA 1
ATOM 636 C C . PRO A 1 90 ? -9.512 -1.919 14.785 1.00 44.06 90 PRO A C 1
ATOM 638 O O . PRO A 1 90 ? -9.368 -1.460 15.918 1.00 44.06 90 PRO A O 1
ATOM 641 N N . ASP A 1 91 ? -9.394 -3.219 14.513 1.00 43.41 91 ASP A N 1
ATOM 642 C CA . ASP A 1 91 ? -8.769 -4.131 15.461 1.00 43.41 91 ASP A CA 1
ATOM 643 C C . ASP A 1 91 ? -7.359 -3.585 15.682 1.00 43.41 91 ASP A C 1
ATOM 645 O O . ASP A 1 91 ? -6.505 -3.641 14.794 1.00 43.41 91 ASP A O 1
ATOM 649 N N . ALA A 1 92 ? -7.132 -2.989 16.851 1.00 44.44 92 ALA A N 1
ATOM 650 C CA . ALA A 1 92 ? -5.893 -2.316 17.235 1.00 44.44 92 ALA A CA 1
ATOM 651 C C . ALA A 1 92 ? -4.708 -3.294 17.407 1.00 44.44 92 ALA A C 1
ATOM 653 O O . ALA A 1 92 ? -3.719 -2.975 18.059 1.00 44.44 92 ALA A O 1
ATOM 654 N N . ALA A 1 93 ? -4.811 -4.500 16.848 1.00 42.59 93 ALA A N 1
ATOM 655 C CA . ALA A 1 93 ? -3.956 -5.639 17.137 1.00 42.59 93 ALA A CA 1
ATOM 656 C C . ALA A 1 93 ? -3.508 -6.411 15.885 1.00 42.59 93 ALA A C 1
ATOM 658 O O . ALA A 1 93 ? -3.122 -7.571 15.992 1.00 42.59 93 ALA A O 1
ATOM 659 N N . ALA A 1 94 ? -3.476 -5.788 14.702 1.00 44.56 94 ALA A N 1
ATOM 660 C CA . ALA A 1 94 ? -2.636 -6.300 13.617 1.00 44.56 94 ALA A CA 1
ATOM 661 C C . ALA A 1 94 ? -1.170 -5.921 13.896 1.00 44.56 94 ALA A C 1
ATOM 663 O O . ALA A 1 94 ? -0.561 -5.129 13.179 1.00 44.56 94 ALA A O 1
ATOM 664 N N . THR A 1 95 ? -0.613 -6.439 14.995 1.00 38.84 95 THR A N 1
ATOM 665 C CA . THR A 1 95 ? 0.827 -6.420 15.228 1.00 38.84 95 THR A CA 1
ATOM 666 C C . THR A 1 95 ? 1.484 -7.091 14.032 1.00 38.84 95 THR A C 1
ATOM 668 O O . THR A 1 95 ? 1.190 -8.240 13.700 1.00 38.84 95 THR A O 1
ATOM 671 N N . ALA A 1 96 ? 2.324 -6.325 13.338 1.00 45.88 96 ALA A N 1
ATOM 672 C CA . ALA A 1 96 ? 3.124 -6.791 12.224 1.00 45.88 96 ALA A CA 1
ATOM 673 C C . ALA A 1 96 ? 3.816 -8.107 12.614 1.00 45.88 96 ALA A C 1
ATOM 675 O O . ALA A 1 96 ? 4.732 -8.123 13.437 1.00 45.88 96 ALA A O 1
ATOM 676 N N . SER A 1 97 ? 3.361 -9.224 12.042 1.00 41.94 97 SER A N 1
ATOM 677 C CA . SER A 1 97 ? 4.186 -10.429 12.004 1.00 41.94 97 SER A CA 1
ATOM 678 C C . SER A 1 97 ? 5.491 -10.073 11.285 1.00 41.94 97 SER A C 1
ATOM 680 O O . SER A 1 97 ? 5.453 -9.258 10.356 1.00 41.94 97 SER A O 1
ATOM 682 N N . PRO A 1 98 ? 6.644 -10.625 11.704 1.00 40.66 98 PRO A N 1
ATOM 683 C CA . PRO A 1 98 ? 7.926 -10.271 11.110 1.00 40.66 98 PRO A CA 1
ATOM 684 C C . PRO A 1 98 ? 7.871 -10.483 9.595 1.00 40.66 98 PRO A C 1
ATOM 686 O O . PRO A 1 98 ? 7.484 -11.552 9.120 1.00 40.66 98 PRO A O 1
ATOM 689 N N . ILE A 1 99 ? 8.224 -9.435 8.848 1.00 50.56 99 ILE A N 1
ATOM 690 C CA . ILE A 1 99 ? 8.271 -9.450 7.385 1.00 50.56 99 ILE A CA 1
ATOM 691 C C . ILE A 1 99 ? 9.270 -10.547 6.978 1.00 50.56 99 ILE A C 1
ATOM 693 O O . ILE A 1 99 ? 10.431 -10.467 7.394 1.00 50.56 99 ILE A O 1
ATOM 697 N N . PRO A 1 100 ? 8.873 -11.578 6.206 1.00 44.16 100 PRO A N 1
ATOM 698 C CA . PRO A 1 100 ? 9.837 -12.537 5.687 1.00 44.16 100 PRO A CA 1
ATOM 699 C C . PRO A 1 100 ? 10.840 -11.785 4.808 1.00 44.16 100 PRO A C 1
ATOM 701 O O . PRO A 1 100 ? 10.451 -10.967 3.973 1.00 44.16 100 PRO A O 1
ATOM 704 N N . ALA A 1 101 ? 12.133 -12.029 5.031 1.00 44.31 101 ALA A N 1
ATOM 705 C CA . ALA A 1 101 ? 13.198 -11.399 4.260 1.00 44.31 101 ALA A CA 1
ATOM 706 C C . ALA A 1 101 ? 12.966 -11.606 2.750 1.00 44.31 101 ALA A C 1
ATOM 708 O O . ALA A 1 101 ? 12.471 -12.671 2.359 1.00 44.31 101 ALA A O 1
ATOM 709 N N . PRO A 1 102 ? 13.320 -10.625 1.896 1.00 47.81 102 PRO A N 1
ATOM 710 C CA . PRO A 1 102 ? 13.225 -10.797 0.454 1.00 47.81 102 PRO A CA 1
ATOM 711 C C . PRO A 1 102 ? 14.023 -12.039 0.060 1.00 47.81 102 PRO A C 1
ATOM 713 O O . PRO A 1 102 ? 15.213 -12.154 0.362 1.00 47.81 102 PRO A O 1
ATOM 716 N N . THR A 1 103 ? 13.355 -12.998 -0.576 1.00 49.75 103 THR A N 1
ATOM 717 C CA . THR A 1 103 ? 14.031 -14.166 -1.132 1.00 49.75 103 THR A CA 1
ATOM 718 C C . THR A 1 103 ? 14.932 -13.672 -2.252 1.00 49.75 103 THR A C 1
ATOM 720 O O . THR A 1 103 ? 14.475 -13.054 -3.211 1.00 49.75 103 THR A O 1
ATOM 723 N N . THR A 1 104 ? 16.239 -13.881 -2.106 1.00 50.09 104 THR A N 1
ATOM 724 C CA . THR A 1 104 ? 17.194 -13.560 -3.164 1.00 50.09 104 THR A CA 1
ATOM 725 C C . THR A 1 104 ? 16.822 -14.393 -4.393 1.00 50.09 104 THR A C 1
ATOM 727 O O . THR A 1 104 ? 16.717 -15.617 -4.259 1.00 50.09 104 THR A O 1
ATOM 730 N N . PRO A 1 105 ? 16.592 -13.791 -5.574 1.00 57.22 105 PRO A N 1
ATOM 731 C CA . PRO A 1 105 ? 16.396 -14.579 -6.780 1.00 57.22 105 PRO A CA 1
ATOM 732 C C . PRO A 1 105 ? 17.647 -15.434 -7.002 1.00 57.22 105 PRO A C 1
ATOM 734 O O . PRO A 1 105 ? 18.775 -14.950 -6.873 1.00 57.22 105 PRO A O 1
ATOM 737 N N . GLY A 1 106 ? 17.443 -16.725 -7.276 1.00 62.16 106 GLY A N 1
ATOM 738 C CA . GLY A 1 106 ? 18.532 -17.640 -7.612 1.00 62.16 106 GLY A CA 1
ATOM 739 C C . GLY A 1 106 ? 19.342 -17.130 -8.813 1.00 62.16 106 GLY A C 1
ATOM 740 O O . GLY A 1 106 ? 18.847 -16.299 -9.580 1.00 62.16 106 GLY A O 1
ATOM 741 N N . PRO A 1 107 ? 20.591 -17.597 -8.988 1.00 65.88 107 PRO A N 1
ATOM 742 C CA . PRO A 1 107 ? 21.431 -17.159 -10.095 1.00 65.88 107 PRO A CA 1
ATOM 743 C C . PRO A 1 107 ? 20.724 -17.390 -11.435 1.00 65.88 107 PRO A C 1
ATOM 745 O O . PRO A 1 107 ? 20.087 -18.424 -11.645 1.00 65.88 107 PRO A O 1
ATOM 748 N N . CYS A 1 108 ? 20.847 -16.412 -12.334 1.00 54.50 108 CYS A N 1
ATOM 749 C CA . CYS A 1 108 ? 20.336 -16.507 -13.697 1.00 54.50 108 CYS A CA 1
ATOM 750 C C . CYS A 1 108 ? 20.912 -17.775 -14.362 1.00 54.50 108 CYS A C 1
ATOM 752 O O . CYS A 1 108 ? 22.131 -17.974 -14.285 1.00 54.50 108 CYS A O 1
ATOM 754 N N . PRO A 1 109 ? 20.094 -18.655 -14.971 1.00 72.31 109 PRO A N 1
ATOM 755 C CA . PRO A 1 109 ? 20.616 -19.827 -15.659 1.00 72.31 109 PRO A CA 1
ATOM 756 C C . PRO A 1 109 ? 21.563 -19.386 -16.780 1.00 72.31 109 PRO A C 1
ATOM 758 O O . PRO A 1 109 ? 21.274 -18.441 -17.517 1.00 72.31 109 PRO A O 1
ATOM 761 N N . ALA A 1 110 ? 22.711 -20.058 -16.884 1.00 67.31 110 ALA A N 1
ATOM 762 C CA . ALA A 1 110 ? 23.677 -19.806 -17.946 1.00 67.31 110 ALA A CA 1
ATOM 763 C C . ALA A 1 110 ? 23.008 -19.976 -19.325 1.00 67.31 110 ALA A C 1
ATOM 765 O O . ALA A 1 110 ? 22.145 -20.850 -19.470 1.00 67.31 110 ALA A O 1
ATOM 766 N N . PRO A 1 111 ? 23.381 -19.168 -20.336 1.00 60.69 111 PRO A N 1
ATOM 767 C CA . PRO A 1 111 ? 22.855 -19.344 -21.682 1.00 60.69 111 PRO A CA 1
ATOM 768 C C . PRO A 1 111 ? 23.166 -20.763 -22.176 1.00 60.69 111 PRO A C 1
ATOM 770 O O . PRO A 1 111 ? 24.287 -21.253 -22.022 1.00 60.69 111 PRO A O 1
ATOM 773 N N . LEU A 1 112 ? 22.145 -21.428 -22.723 1.00 67.50 112 LEU A N 1
ATOM 774 C CA . LEU A 1 112 ? 22.279 -22.728 -23.382 1.00 67.50 112 LEU A CA 1
ATOM 775 C C . LEU A 1 112 ? 23.206 -22.594 -24.610 1.00 67.50 112 LEU A C 1
ATOM 777 O O . LEU A 1 112 ? 23.235 -21.510 -25.200 1.00 67.50 112 LEU A O 1
ATOM 781 N N . PRO A 1 113 ? 23.970 -23.648 -24.959 1.00 70.44 113 PRO A N 1
ATOM 782 C CA . PRO A 1 113 ? 24.932 -23.614 -26.062 1.00 70.44 113 PRO A CA 1
ATOM 783 C C . PRO A 1 113 ? 24.283 -23.387 -27.431 1.00 70.44 113 PRO A C 1
ATOM 785 O O . PRO A 1 113 ? 23.115 -23.803 -27.618 1.00 70.44 113 PRO A O 1
#

Foldseek 3Di:
DDQVVDPDDFPALGVLVVVCVVVLHQLCLDEAEEADQRPQNSSVLSNHQYEYQHDPDDHDDDPSYDYDVDPDDDDDPDDDPPPDDPSDDPPPPSPRDPRPPPDDPDDDDDDDD

pLDDT: mean 77.66, std 18.53, range [38.84, 95.69]

Radius of gyration: 16.74 Å; chains: 1; bounding box: 47×35×43 Å